Protein AF-X0TH02-F1 (afdb_monomer)

Organism: NCBI:txid412755

Solvent-accessible surface area (backbone atoms only — not comparable to full-atom values): 7928 Å² total; per-residue (Å²): 139,89,77,56,60,98,84,35,48,71,62,49,53,54,49,51,53,54,42,62,77,62,76,59,94,80,87,86,76,89,76,79,72,83,51,64,69,63,60,59,50,46,50,52,50,54,45,42,53,55,8,60,80,68,74,43,52,54,69,56,37,54,51,51,54,39,72,73,36,71,89,34,46,46,77,57,93,93,39,81,42,71,61,60,85,86,75,57,50,60,64,58,49,50,55,46,47,53,51,51,50,52,53,30,53,75,68,73,45,91,73,80,51,89,78,48,61,66,54,57,61,63,56,70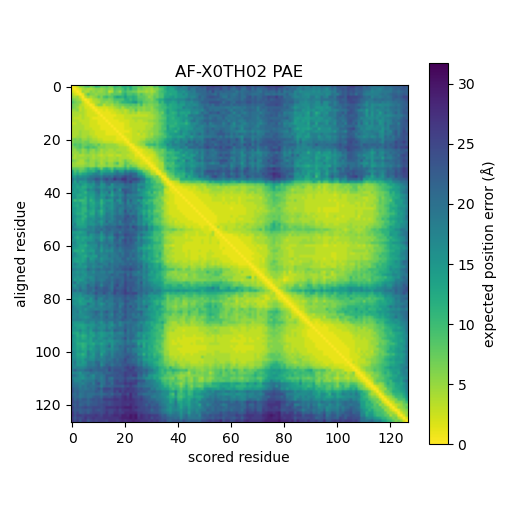,69,75,114

Mean predicted aligned error: 12.06 Å

Secondary structure (DSSP, 8-state):
----HHHHHHHHHHHHHHHHHTT----------SS-HHHHHHHHHHHHHHHHHHT--HHHHHHHHHHH-GGGEEEETTEEEEPPTTT--HHHHHHHHHHHHHHHHHTT-----TTTHHHHHHHTT--

InterPro domains:
  IPR036619 NinB superfamily [G3DSA:1.10.3790.10] (6-126)

Structure (mmCIF, N/CA/C/O backbone):
data_AF-X0TH02-F1
#
_entry.id   AF-X0TH02-F1
#
loop_
_atom_site.group_PDB
_atom_site.id
_atom_site.type_symbol
_atom_site.label_atom_id
_atom_site.label_alt_id
_atom_site.label_comp_id
_atom_site.label_asym_id
_atom_site.label_entity_id
_atom_site.label_seq_id
_atom_site.pdbx_PDB_ins_code
_atom_site.Cartn_x
_atom_site.Cartn_y
_atom_site.Cartn_z
_atom_site.occupancy
_atom_site.B_iso_or_equiv
_atom_site.auth_seq_id
_atom_site.auth_comp_id
_atom_site.auth_asym_id
_atom_site.auth_atom_id
_atom_site.pdbx_PDB_model_num
ATOM 1 N N . MET A 1 1 ? -17.964 3.367 9.963 1.00 60.28 1 MET A N 1
ATOM 2 C CA . MET A 1 1 ? -17.503 4.532 9.171 1.00 60.28 1 MET A CA 1
ATOM 3 C C . MET A 1 1 ? -16.208 5.033 9.806 1.00 60.28 1 MET A C 1
ATOM 5 O O . MET A 1 1 ? -16.088 4.903 11.018 1.00 60.28 1 MET A O 1
ATOM 9 N N . LYS A 1 2 ? -15.209 5.474 9.033 1.00 64.31 2 LYS A N 1
ATOM 10 C CA . LYS A 1 2 ? -13.914 5.933 9.574 1.00 64.31 2 LYS A CA 1
ATOM 11 C C . LYS A 1 2 ? -13.797 7.432 9.324 1.00 64.31 2 LYS A C 1
ATOM 13 O O . LYS A 1 2 ? -13.983 7.836 8.184 1.00 64.31 2 LYS A O 1
ATOM 18 N N . TYR A 1 3 ? -13.486 8.202 10.361 1.00 70.19 3 TYR A N 1
ATOM 19 C CA . TYR A 1 3 ? -13.344 9.656 10.288 1.00 70.19 3 TYR A CA 1
ATOM 20 C C . TYR A 1 3 ? -11.950 10.064 10.754 1.00 70.19 3 TYR A C 1
ATOM 22 O O . TYR A 1 3 ? -11.426 9.509 11.725 1.00 70.19 3 TYR A O 1
ATOM 30 N N . SER A 1 4 ? -11.345 11.029 10.067 1.00 70.38 4 SER A N 1
ATOM 31 C CA . SER A 1 4 ? -10.129 11.695 10.532 1.00 70.38 4 SER A CA 1
ATOM 32 C C . SER A 1 4 ? -10.536 12.901 11.378 1.00 70.38 4 SER A C 1
ATOM 34 O O . SER A 1 4 ? -10.790 13.972 10.836 1.00 70.38 4 SER A O 1
ATOM 36 N N . LEU A 1 5 ? -10.625 12.721 12.702 1.00 66.56 5 LEU A N 1
ATOM 37 C CA . LEU A 1 5 ? -11.150 13.731 13.635 1.00 66.56 5 LEU A CA 1
ATOM 38 C C . LEU A 1 5 ? -10.644 15.165 13.371 1.00 66.56 5 LEU A C 1
ATOM 40 O O . LEU A 1 5 ? -11.487 16.024 13.167 1.00 66.56 5 LEU A O 1
ATOM 44 N N . PRO A 1 6 ? -9.338 15.467 13.228 1.00 68.88 6 PRO A N 1
ATOM 45 C CA . PRO A 1 6 ? -8.908 16.857 13.023 1.00 68.88 6 PRO A CA 1
ATOM 46 C C . PRO A 1 6 ? -9.397 17.514 11.715 1.00 68.88 6 PRO A C 1
ATOM 48 O O . PRO A 1 6 ? -9.308 18.727 11.586 1.00 68.88 6 PRO A O 1
ATOM 51 N N . GLN A 1 7 ? -9.881 16.747 10.735 1.00 69.81 7 GLN A N 1
ATOM 52 C CA . GLN A 1 7 ? -10.286 17.245 9.409 1.00 69.81 7 GLN A CA 1
ATOM 53 C C . GLN A 1 7 ? -11.787 17.082 9.142 1.00 69.81 7 GLN A C 1
ATOM 55 O O . GLN A 1 7 ? -12.317 17.682 8.213 1.00 69.81 7 GLN A O 1
ATOM 60 N N . GLU A 1 8 ? -12.465 16.231 9.911 1.00 79.31 8 GLU A N 1
ATOM 61 C CA . GLU A 1 8 ? -13.830 15.782 9.622 1.00 79.31 8 GLU A CA 1
ATOM 62 C C . GLU A 1 8 ? -14.756 15.866 10.845 1.00 79.31 8 GLU A C 1
ATOM 64 O O . GLU A 1 8 ? -15.767 15.165 10.882 1.00 79.31 8 GLU A O 1
ATOM 69 N N . LEU A 1 9 ? -14.431 16.718 11.828 1.00 80.12 9 LEU A N 1
ATOM 70 C CA . LEU A 1 9 ? -15.240 16.943 13.036 1.00 80.12 9 LEU A CA 1
ATOM 71 C C . LEU A 1 9 ? -16.711 17.221 12.703 1.00 80.12 9 LEU A C 1
ATOM 73 O O . LEU A 1 9 ? -17.585 16.505 13.176 1.00 80.12 9 LEU A O 1
ATOM 77 N N . GLU A 1 10 ? -16.982 18.154 11.789 1.00 81.44 10 GLU A N 1
ATOM 78 C CA . GLU A 1 10 ? -18.359 18.525 11.426 1.00 81.44 10 GLU A CA 1
ATOM 79 C C . GLU A 1 10 ? -19.161 17.348 10.847 1.00 81.44 10 GLU A C 1
ATOM 81 O O . GLU A 1 10 ? -20.340 17.158 11.151 1.00 81.44 10 GLU A O 1
ATOM 86 N N . LYS A 1 11 ? -18.515 16.504 10.031 1.00 81.56 11 LYS A N 1
ATOM 87 C CA . LYS A 1 11 ? -19.148 15.307 9.455 1.00 81.56 11 LYS A CA 1
ATOM 88 C C . LYS A 1 11 ? -19.371 14.226 10.505 1.00 81.56 11 LYS A C 1
ATOM 90 O O . LYS A 1 11 ? -20.353 13.487 10.418 1.00 81.56 11 LYS A O 1
ATOM 95 N N . PHE A 1 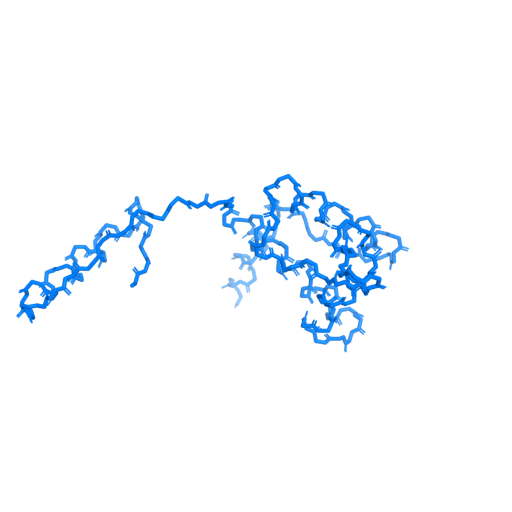12 ? -18.445 14.108 11.453 1.00 85.06 12 PHE A N 1
ATOM 96 C CA . PHE A 1 12 ? -18.570 13.197 12.579 1.00 85.06 12 PHE A CA 1
ATOM 97 C C . PHE A 1 12 ? -19.754 13.603 13.460 1.00 85.06 12 PHE A C 1
ATOM 99 O O . PHE A 1 12 ? -20.642 12.778 13.667 1.00 85.06 12 PHE A O 1
ATOM 106 N N . ASP A 1 13 ? -19.833 14.868 13.873 1.00 85.75 13 ASP A N 1
ATOM 107 C CA . ASP A 1 13 ? -20.906 15.374 14.735 1.00 85.75 13 ASP A CA 1
ATOM 108 C C . ASP A 1 13 ? -22.283 15.232 14.080 1.00 85.75 13 ASP A C 1
ATOM 110 O O . ASP A 1 13 ? -23.217 14.719 14.702 1.00 85.75 13 ASP A O 1
ATOM 114 N N . PHE A 1 14 ? -22.400 15.566 12.789 1.00 87.75 14 PHE A N 1
ATOM 115 C CA . PHE A 1 14 ? -23.639 15.364 12.033 1.00 87.75 14 PHE A CA 1
ATOM 116 C C . PHE A 1 14 ? -24.082 13.893 12.017 1.00 87.75 14 PHE A C 1
ATOM 118 O O . PHE A 1 14 ? -25.265 13.571 12.167 1.00 87.75 14 PHE A O 1
ATOM 125 N N . TYR A 1 15 ? -23.135 12.972 11.831 1.00 84.62 15 TYR A N 1
ATOM 126 C CA . TYR A 1 15 ? -23.444 11.548 11.803 1.00 84.62 15 TYR A CA 1
ATOM 127 C C . TYR A 1 15 ? -23.802 11.011 13.193 1.00 84.62 15 TYR A C 1
ATOM 129 O O . TYR A 1 15 ? -24.728 10.208 13.312 1.00 84.62 15 TYR A O 1
ATOM 137 N N . VAL A 1 16 ? -23.128 11.479 14.246 1.00 86.88 16 VAL A N 1
ATOM 138 C CA . VAL A 1 16 ? -23.463 11.138 15.635 1.00 86.88 16 VAL A CA 1
ATOM 139 C C . VAL A 1 16 ? -24.857 11.645 16.002 1.00 86.88 16 VAL A C 1
ATOM 141 O O . VAL A 1 16 ? -25.625 10.886 16.590 1.00 86.88 16 VAL A O 1
ATOM 144 N N . ASP A 1 17 ? -25.233 12.864 15.606 1.00 88.50 17 ASP A N 1
ATOM 145 C CA . ASP A 1 17 ? -26.589 13.395 15.817 1.00 88.50 17 ASP A CA 1
ATOM 146 C C . ASP A 1 17 ? -27.652 12.527 15.124 1.00 88.50 17 ASP A C 1
ATOM 148 O O . ASP A 1 17 ? -28.669 12.154 15.718 1.00 88.50 17 ASP A O 1
ATOM 152 N N . LYS A 1 18 ? -27.374 12.100 13.887 1.00 89.25 18 LYS A N 1
ATOM 153 C CA . LYS A 1 18 ? -28.250 11.180 13.152 1.00 89.25 18 LYS A CA 1
ATOM 154 C C . LYS A 1 18 ? -28.390 9.823 13.848 1.00 89.25 18 LYS A C 1
ATOM 156 O O . LYS A 1 18 ? -29.487 9.272 13.877 1.00 89.25 18 LYS A O 1
ATOM 161 N N . LEU A 1 19 ? -27.301 9.274 14.389 1.00 86.69 19 LEU A N 1
ATOM 162 C CA . LEU A 1 19 ? -27.325 8.005 15.125 1.00 86.69 19 LEU A CA 1
ATOM 163 C C . LEU A 1 19 ? -28.050 8.138 16.468 1.00 86.69 19 LEU A C 1
ATOM 165 O O . LEU A 1 19 ? -28.800 7.237 16.835 1.00 86.69 19 LEU A O 1
ATOM 169 N N . ARG A 1 20 ? -27.897 9.279 17.151 1.00 86.06 20 ARG A N 1
ATOM 170 C CA . ARG A 1 20 ? -28.622 9.604 18.386 1.00 86.06 20 ARG A CA 1
ATOM 171 C C . ARG A 1 20 ? -30.132 9.619 18.150 1.00 86.06 20 ARG A C 1
ATOM 173 O O . ARG A 1 20 ? -30.863 9.007 18.918 1.00 86.06 20 ARG A O 1
ATOM 180 N N . LYS A 1 21 ? -30.588 10.228 17.049 1.00 88.38 21 LYS A N 1
ATOM 181 C CA . LYS A 1 21 ? -32.003 10.221 16.625 1.00 88.38 21 LYS A CA 1
ATOM 182 C C . LYS A 1 21 ? -32.530 8.837 16.239 1.00 88.38 21 LYS A C 1
ATOM 184 O O . LYS A 1 21 ? -33.736 8.636 16.217 1.00 88.38 21 LYS A O 1
ATOM 189 N N . LYS A 1 22 ? -31.640 7.907 15.885 1.00 88.12 22 LYS A N 1
ATOM 190 C CA . LYS A 1 22 ? -31.992 6.549 15.456 1.00 88.12 22 LYS A CA 1
ATOM 191 C C . LYS A 1 22 ? -32.002 5.538 16.611 1.00 88.12 22 LYS A C 1
ATOM 193 O O . LYS A 1 22 ? -32.297 4.375 16.362 1.00 88.12 22 LYS A O 1
ATOM 198 N N . GLU A 1 23 ? -31.639 5.964 17.826 1.00 83.88 23 GLU A N 1
ATOM 199 C CA . GLU A 1 23 ? -31.626 5.149 19.054 1.00 83.88 23 GLU A CA 1
ATOM 200 C C . GLU A 1 23 ? -30.926 3.785 18.890 1.00 83.88 23 GLU A C 1
ATOM 202 O O . GLU A 1 23 ? -31.336 2.768 19.442 1.00 83.88 23 GLU A O 1
ATOM 207 N N . CYS A 1 24 ? -29.852 3.745 18.097 1.00 82.94 24 CYS A N 1
ATOM 208 C CA . CYS A 1 24 ? -29.117 2.517 17.805 1.00 82.94 24 CYS A CA 1
ATOM 209 C C . CYS A 1 24 ? -27.856 2.371 18.669 1.00 82.94 24 CYS A C 1
ATOM 211 O O . CYS A 1 24 ? -27.209 3.357 19.023 1.00 82.94 24 CYS A O 1
ATOM 213 N N . THR A 1 25 ? -27.446 1.131 18.940 1.00 78.50 25 THR A N 1
ATOM 214 C CA . THR A 1 25 ? -26.172 0.82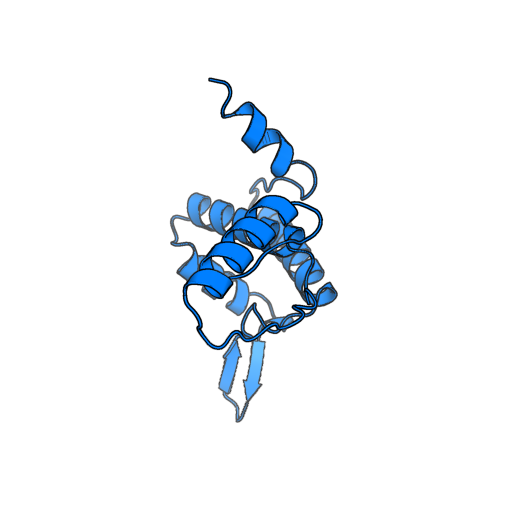9 19.608 1.00 78.50 25 THR A CA 1
ATOM 215 C C . THR A 1 25 ? -24.989 1.178 18.701 1.00 78.50 25 THR A C 1
ATOM 217 O O . THR A 1 25 ? -24.953 0.772 17.538 1.00 78.50 25 THR A O 1
ATOM 220 N N . ILE A 1 26 ? -24.013 1.926 19.228 1.00 82.50 26 ILE A N 1
ATOM 221 C CA . ILE A 1 26 ? -22.820 2.366 18.489 1.00 82.50 26 ILE A CA 1
ATOM 222 C C . ILE A 1 26 ? -21.546 1.764 19.088 1.00 82.50 26 ILE A C 1
ATOM 224 O O . ILE A 1 26 ? -21.397 1.695 20.304 1.00 82.50 26 ILE A O 1
ATOM 228 N N . GLU A 1 27 ? -20.605 1.369 18.229 1.00 80.44 27 GLU A N 1
ATOM 229 C CA . GLU A 1 27 ? -19.249 0.975 18.624 1.00 80.44 27 GLU A CA 1
ATOM 230 C C . GLU A 1 27 ? -18.257 2.056 18.171 1.00 80.44 27 GLU A C 1
ATOM 232 O O . GLU A 1 27 ? -18.171 2.389 16.985 1.00 80.44 27 GLU A O 1
ATOM 237 N N . LEU A 1 28 ? -17.506 2.606 19.126 1.00 81.06 28 LEU A N 1
ATOM 238 C CA . LEU A 1 28 ? -16.427 3.563 18.888 1.00 81.06 28 LEU A CA 1
ATOM 239 C C . LEU A 1 28 ? -15.093 2.854 19.104 1.00 81.06 28 LEU A C 1
ATOM 241 O O . LEU A 1 28 ? -14.829 2.319 20.177 1.00 81.06 28 LEU A O 1
ATOM 245 N N . LYS A 1 29 ? -14.236 2.871 18.082 1.00 78.62 29 LYS A N 1
ATOM 246 C CA . LYS A 1 29 ? -12.907 2.264 18.145 1.00 78.62 29 LYS A CA 1
ATOM 247 C C . LYS A 1 29 ? -11.850 3.253 17.690 1.00 78.62 29 LYS A C 1
ATOM 249 O O . LYS A 1 29 ? -11.916 3.771 16.575 1.00 78.62 29 LYS A O 1
ATOM 254 N N . GLU A 1 30 ? -10.844 3.465 18.532 1.00 75.62 30 GLU A N 1
ATOM 255 C CA . GLU A 1 30 ? -9.643 4.199 18.148 1.00 75.62 30 GLU A CA 1
ATOM 256 C C . GLU A 1 30 ? -8.876 3.391 17.093 1.00 75.62 30 GLU A C 1
ATOM 258 O O . GLU A 1 30 ? -8.461 2.251 17.318 1.00 75.62 30 GLU A O 1
ATOM 263 N N . ILE A 1 31 ? -8.691 3.980 15.913 1.00 69.75 31 ILE A N 1
ATOM 264 C CA . ILE A 1 31 ? -7.878 3.388 14.854 1.00 69.75 31 ILE A CA 1
ATOM 265 C C . ILE A 1 31 ? -6.501 4.035 14.924 1.00 69.75 31 ILE A C 1
ATOM 267 O O . ILE A 1 31 ? -6.253 5.065 14.294 1.00 69.75 31 ILE A O 1
ATOM 271 N N . ARG A 1 32 ? -5.584 3.399 15.656 1.00 62.12 32 ARG A N 1
ATOM 272 C CA . ARG A 1 32 ? -4.158 3.715 15.543 1.00 62.12 32 ARG A CA 1
ATOM 273 C C . ARG A 1 32 ? -3.724 3.371 14.131 1.00 62.12 32 ARG A C 1
ATOM 275 O O . ARG A 1 32 ? -3.811 2.214 13.729 1.00 62.12 32 ARG A O 1
ATOM 282 N N . LYS A 1 33 ? -3.341 4.378 13.346 1.00 57.97 33 LYS A N 1
ATOM 283 C CA . LYS A 1 33 ? -2.874 4.176 11.971 1.00 57.97 33 LYS A CA 1
ATOM 284 C C . LYS A 1 33 ? -1.534 3.429 12.053 1.00 57.97 33 LYS A C 1
ATOM 286 O O . LYS A 1 33 ? -0.570 4.034 12.503 1.00 57.97 33 LYS A O 1
ATOM 291 N N . PRO A 1 34 ? -1.434 2.158 11.617 1.00 52.78 34 PRO A N 1
ATOM 292 C CA . PRO A 1 34 ? -0.157 1.441 11.635 1.00 52.78 34 PRO A CA 1
ATOM 293 C C . PRO A 1 34 ? 0.805 1.944 10.545 1.00 52.78 34 PRO A C 1
ATOM 295 O O . PRO A 1 34 ? 1.965 1.559 10.519 1.00 52.78 34 PRO A O 1
ATOM 298 N N . ARG A 1 35 ? 0.316 2.783 9.621 1.00 52.81 35 ARG A N 1
ATOM 299 C CA . ARG A 1 35 ? 1.063 3.347 8.495 1.00 52.81 35 ARG A CA 1
ATOM 300 C C . ARG A 1 35 ? 0.648 4.778 8.254 1.00 52.81 35 ARG A C 1
ATOM 302 O O . ARG A 1 35 ? -0.545 5.103 8.295 1.00 52.81 35 ARG A O 1
ATOM 309 N N . THR A 1 36 ? 1.604 5.605 7.873 1.00 60.09 36 THR A N 1
ATOM 310 C CA . THR A 1 36 ? 1.313 6.901 7.275 1.00 60.09 36 THR A CA 1
ATOM 311 C C . THR A 1 36 ? 0.527 6.649 5.985 1.00 60.09 36 THR A C 1
ATOM 313 O O . THR A 1 36 ? 1.029 6.028 5.049 1.00 60.09 36 THR A O 1
ATOM 316 N N . ILE A 1 37 ? -0.737 7.095 5.932 1.00 64.06 37 ILE A N 1
ATOM 317 C CA . ILE A 1 37 ? -1.660 6.927 4.784 1.00 64.06 37 ILE A CA 1
ATOM 318 C C . ILE A 1 37 ? -0.984 7.298 3.455 1.00 64.06 37 ILE A C 1
ATOM 320 O O . ILE A 1 37 ? -1.286 6.725 2.411 1.00 64.06 37 ILE A O 1
ATOM 324 N N . GLN A 1 38 ? -0.054 8.245 3.514 1.00 70.06 38 GLN A N 1
ATOM 325 C CA . GLN A 1 38 ? 0.688 8.772 2.385 1.00 70.06 38 GLN A CA 1
ATOM 326 C C . GLN A 1 38 ? 1.622 7.743 1.738 1.00 70.06 38 GLN A C 1
ATOM 328 O O . GLN A 1 38 ? 1.568 7.574 0.527 1.00 70.06 38 GLN A O 1
ATOM 333 N N . GLN A 1 39 ? 2.377 6.970 2.524 1.00 70.56 39 GLN A N 1
ATOM 334 C CA . GLN A 1 39 ? 3.283 5.947 1.984 1.00 70.56 39 GLN A CA 1
ATOM 335 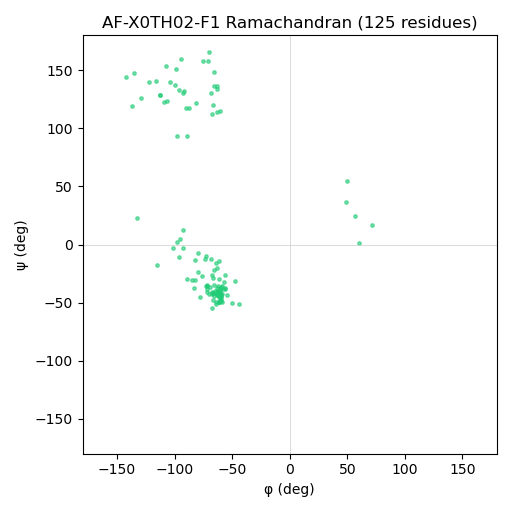C C . GLN A 1 39 ? 2.507 4.836 1.267 1.00 70.56 39 GLN A C 1
ATOM 337 O O . GLN A 1 39 ? 2.887 4.392 0.189 1.00 70.56 39 GLN A O 1
ATOM 342 N N . ASN A 1 40 ? 1.364 4.429 1.828 1.00 76.31 40 ASN A N 1
ATOM 343 C CA . ASN A 1 40 ? 0.509 3.413 1.217 1.00 76.31 40 ASN A CA 1
ATOM 344 C C . ASN A 1 40 ? -0.125 3.935 -0.089 1.00 76.31 40 ASN A C 1
ATOM 346 O O . ASN A 1 40 ? -0.179 3.209 -1.076 1.00 76.31 40 ASN A O 1
ATOM 350 N N . LYS A 1 41 ? -0.572 5.201 -0.116 1.00 79.00 41 LYS A N 1
ATOM 351 C CA . LYS A 1 41 ? -1.063 5.853 -1.343 1.00 79.00 41 LYS A CA 1
ATOM 352 C C . LYS A 1 41 ? 0.022 5.913 -2.416 1.00 79.00 41 LYS A C 1
ATOM 354 O O . LYS A 1 41 ? -0.235 5.527 -3.549 1.00 79.00 41 LYS A O 1
ATOM 359 N N . TYR A 1 42 ? 1.221 6.350 -2.046 1.00 82.25 42 TYR A N 1
ATOM 360 C CA . TYR A 1 42 ? 2.351 6.454 -2.961 1.00 82.25 42 TYR A CA 1
ATOM 361 C C . TYR A 1 42 ? 2.746 5.094 -3.549 1.00 82.25 42 TYR A C 1
ATOM 363 O O . TYR A 1 42 ? 2.871 4.960 -4.762 1.00 82.25 42 TYR A O 1
ATOM 371 N N . LEU A 1 43 ? 2.827 4.059 -2.709 1.00 84.38 43 LEU A N 1
ATOM 372 C CA . LEU A 1 43 ? 3.055 2.683 -3.143 1.00 84.38 43 LEU A CA 1
ATOM 373 C C . LEU A 1 43 ? 2.018 2.224 -4.186 1.00 84.38 43 LEU A C 1
ATOM 375 O O . LEU A 1 43 ? 2.367 1.586 -5.174 1.00 84.38 43 LEU A O 1
ATOM 379 N N . HIS A 1 44 ? 0.738 2.538 -3.976 1.00 84.62 44 HIS A N 1
ATOM 380 C CA . HIS A 1 44 ? -0.301 2.217 -4.954 1.00 84.62 44 HIS A CA 1
ATOM 381 C C . HIS A 1 44 ? -0.076 2.942 -6.287 1.00 84.62 44 HIS A C 1
ATOM 383 O O . HIS A 1 44 ? -0.200 2.306 -7.327 1.00 84.62 44 HIS A O 1
ATOM 389 N N . VAL A 1 45 ? 0.300 4.225 -6.263 1.00 85.88 45 VAL A N 1
ATOM 390 C CA . VAL A 1 45 ? 0.580 5.015 -7.475 1.00 85.88 45 VAL A CA 1
ATOM 391 C C . VAL A 1 45 ? 1.745 4.430 -8.268 1.00 85.88 45 VAL A C 1
ATOM 393 O O . VAL A 1 45 ? 1.593 4.197 -9.464 1.00 85.88 45 VAL A O 1
ATOM 396 N N . ILE A 1 46 ? 2.879 4.137 -7.623 1.00 87.00 46 ILE A N 1
ATOM 397 C CA . ILE A 1 46 ? 4.046 3.598 -8.338 1.00 87.00 46 ILE A CA 1
ATOM 398 C C . ILE A 1 46 ? 3.753 2.228 -8.955 1.00 87.00 46 ILE A C 1
ATOM 400 O O . ILE A 1 46 ? 4.178 1.970 -10.074 1.00 87.00 46 ILE A O 1
ATOM 404 N N . ILE A 1 47 ? 2.976 1.373 -8.277 1.00 87.94 47 ILE A N 1
ATOM 405 C CA . ILE A 1 47 ? 2.567 0.074 -8.830 1.00 87.94 47 ILE A CA 1
ATOM 406 C C . ILE A 1 47 ? 1.633 0.276 -10.027 1.00 87.94 47 ILE A C 1
ATOM 408 O O . ILE A 1 47 ? 1.792 -0.424 -11.021 1.00 87.94 47 ILE A O 1
ATOM 412 N N . SER A 1 48 ? 0.685 1.219 -9.950 1.00 86.50 48 SER A N 1
ATOM 413 C CA . SER A 1 48 ? -0.204 1.546 -11.072 1.00 86.50 48 SER A CA 1
ATOM 414 C C . SER A 1 48 ? 0.575 2.014 -12.295 1.00 86.50 48 SER A C 1
ATOM 416 O O . SER A 1 48 ? 0.340 1.504 -13.382 1.00 86.50 48 SER A O 1
ATOM 418 N N . LEU A 1 49 ? 1.506 2.955 -12.119 1.00 85.50 49 LEU A N 1
ATOM 419 C CA . LEU A 1 49 ? 2.330 3.469 -13.215 1.00 85.50 49 LEU A CA 1
ATOM 420 C C . LEU A 1 49 ? 3.142 2.344 -13.849 1.00 85.50 49 LEU A C 1
ATOM 422 O O . LEU A 1 49 ? 3.106 2.151 -15.056 1.00 85.50 49 LEU A O 1
ATOM 426 N N . PHE A 1 50 ? 3.782 1.529 -13.016 1.00 85.44 50 PHE A N 1
ATOM 427 C CA . PHE A 1 50 ? 4.565 0.399 -13.489 1.00 85.44 50 PHE A CA 1
ATOM 428 C C . PHE A 1 50 ? 3.705 -0.636 -14.235 1.00 85.44 50 PHE A C 1
ATOM 430 O O . PHE A 1 50 ? 4.151 -1.219 -15.218 1.00 85.44 50 PHE A O 1
ATOM 437 N N . ALA A 1 51 ? 2.461 -0.854 -13.798 1.00 87.25 51 ALA A N 1
ATOM 438 C CA . ALA A 1 51 ? 1.505 -1.728 -14.472 1.00 87.25 51 ALA A CA 1
ATOM 439 C C . ALA A 1 51 ? 1.080 -1.173 -15.844 1.00 87.25 51 ALA A C 1
ATOM 441 O O . ALA A 1 51 ? 1.047 -1.928 -16.811 1.00 87.25 51 ALA A O 1
ATOM 442 N N . ILE A 1 52 ? 0.834 0.140 -15.941 1.00 85.31 52 ILE A N 1
ATOM 443 C CA . ILE A 1 52 ? 0.491 0.829 -17.197 1.00 85.31 52 ILE A CA 1
ATOM 444 C C . ILE A 1 52 ? 1.630 0.695 -18.215 1.00 85.31 52 ILE A C 1
ATOM 446 O O . ILE A 1 52 ? 1.384 0.250 -19.332 1.00 85.31 52 ILE A O 1
ATOM 450 N N . GLU A 1 53 ? 2.868 0.984 -17.809 1.00 84.12 53 GLU A N 1
ATOM 451 C CA . GLU A 1 53 ? 4.051 0.908 -18.686 1.00 84.12 53 GLU A CA 1
ATOM 452 C C . GLU A 1 53 ? 4.308 -0.505 -19.230 1.00 84.12 53 GLU A C 1
ATOM 454 O O . GLU A 1 53 ? 4.832 -0.691 -20.323 1.00 84.12 53 GLU A O 1
ATOM 459 N N . THR A 1 54 ? 3.930 -1.528 -18.467 1.00 83.44 54 THR A N 1
ATOM 460 C CA . THR A 1 54 ? 4.181 -2.935 -18.810 1.00 83.44 54 THR A CA 1
ATOM 461 C C . THR A 1 54 ? 2.959 -3.651 -19.385 1.00 83.44 54 THR A C 1
ATOM 463 O O . THR A 1 54 ? 3.060 -4.821 -19.754 1.00 83.44 54 THR A O 1
ATOM 466 N N . GLY A 1 55 ? 1.810 -2.972 -19.466 1.00 86.38 55 GLY A N 1
ATOM 467 C CA . GLY A 1 55 ? 0.556 -3.531 -19.971 1.00 86.38 55 GLY A CA 1
ATOM 468 C C . GLY A 1 55 ? -0.114 -4.562 -19.054 1.00 86.38 55 GLY A C 1
ATOM 469 O O . GLY A 1 55 ? -0.975 -5.307 -19.517 1.00 86.38 55 GLY A O 1
ATOM 470 N N . TYR A 1 56 ? 0.257 -4.625 -17.771 1.00 89.44 56 TYR A N 1
ATOM 471 C CA . TYR A 1 56 ? -0.378 -5.517 -16.794 1.00 89.44 56 TYR A CA 1
ATOM 472 C C . TYR A 1 56 ? -1.490 -4.808 -16.025 1.00 89.44 56 TYR A C 1
ATOM 474 O O . TYR A 1 56 ? -1.512 -3.585 -15.877 1.00 89.44 56 TYR A O 1
ATOM 482 N N . THR A 1 57 ? -2.396 -5.585 -15.436 1.00 89.75 57 THR A N 1
ATOM 483 C CA . THR A 1 57 ? -3.295 -5.037 -14.418 1.00 89.75 57 THR A CA 1
ATOM 484 C C . THR A 1 57 ? -2.536 -4.738 -13.122 1.00 89.75 57 THR A C 1
ATOM 486 O O . THR A 1 57 ? -1.488 -5.319 -12.815 1.00 89.75 57 THR A O 1
ATOM 489 N N . LEU A 1 58 ? -3.091 -3.844 -12.301 1.00 85.94 58 LEU A N 1
ATOM 490 C CA . LEU A 1 58 ? -2.508 -3.492 -11.005 1.00 85.94 58 LEU A CA 1
ATOM 491 C C . LEU A 1 58 ? -2.303 -4.718 -10.098 1.00 85.94 58 LEU A C 1
ATOM 493 O O . LEU A 1 58 ? -1.310 -4.801 -9.372 1.00 85.94 58 LEU A O 1
ATOM 497 N N . GLU A 1 59 ? -3.233 -5.672 -10.119 1.00 85.62 59 GLU A N 1
ATOM 498 C CA . GLU A 1 59 ? -3.172 -6.875 -9.283 1.00 85.62 59 GLU A CA 1
ATOM 499 C C . GLU A 1 59 ? -2.088 -7.854 -9.747 1.00 85.62 59 GLU A C 1
ATOM 501 O O . GLU A 1 59 ? -1.343 -8.400 -8.920 1.00 85.62 59 GLU A O 1
ATOM 506 N N . GLU A 1 60 ? -1.948 -8.027 -11.061 1.00 86.81 60 GLU A N 1
ATOM 507 C CA . GLU A 1 60 ? -0.887 -8.835 -11.661 1.00 86.81 60 GLU A CA 1
ATOM 508 C C . GLU A 1 60 ? 0.478 -8.231 -11.361 1.00 86.81 60 GLU A C 1
ATOM 510 O O . GLU A 1 60 ? 1.346 -8.919 -10.815 1.00 86.81 60 GLU A O 1
ATOM 515 N N . MET A 1 61 ? 0.644 -6.928 -11.604 1.00 88.81 61 MET A N 1
ATOM 516 C CA . MET A 1 61 ? 1.907 -6.250 -11.342 1.00 88.81 61 MET A CA 1
ATOM 517 C C . MET A 1 61 ? 2.284 -6.324 -9.862 1.00 88.81 61 MET A C 1
ATOM 519 O O . MET A 1 61 ? 3.413 -6.666 -9.502 1.00 88.81 61 MET A O 1
ATOM 523 N N . LYS A 1 62 ? 1.316 -6.103 -8.969 1.00 86.62 62 LYS A N 1
ATOM 524 C CA . LYS A 1 62 ? 1.527 -6.254 -7.526 1.00 86.62 62 LYS A CA 1
ATOM 525 C C . LYS A 1 62 ? 1.993 -7.664 -7.161 1.00 86.62 62 LYS A C 1
ATOM 527 O O . LYS A 1 62 ? 2.831 -7.819 -6.272 1.00 86.62 62 LYS A O 1
ATOM 532 N N . THR A 1 63 ? 1.468 -8.688 -7.826 1.00 86.25 63 THR A N 1
ATOM 533 C CA . THR A 1 63 ? 1.881 -10.081 -7.615 1.00 86.25 63 THR A CA 1
ATOM 534 C C . THR A 1 63 ? 3.290 -10.335 -8.148 1.00 86.25 63 THR A C 1
ATOM 536 O O . THR A 1 63 ? 4.098 -10.954 -7.453 1.00 86.25 63 THR A O 1
ATOM 539 N N . ILE A 1 64 ? 3.620 -9.811 -9.329 1.00 87.44 64 ILE A N 1
ATOM 540 C CA . ILE A 1 64 ? 4.949 -9.922 -9.944 1.00 87.44 64 ILE A CA 1
ATOM 541 C C . ILE A 1 64 ? 6.011 -9.256 -9.062 1.00 87.44 64 ILE A C 1
ATOM 543 O O . ILE A 1 64 ? 7.014 -9.890 -8.727 1.00 87.44 64 ILE A O 1
ATOM 547 N N . LEU A 1 65 ? 5.772 -8.020 -8.613 1.00 86.88 65 LEU A N 1
ATOM 548 C CA . LEU A 1 65 ? 6.697 -7.283 -7.746 1.00 86.88 65 LEU A CA 1
ATOM 549 C C . LEU A 1 65 ? 6.939 -8.017 -6.422 1.00 86.88 65 LEU A C 1
ATOM 551 O O . LEU A 1 65 ? 8.079 -8.132 -5.979 1.00 86.88 65 LEU A O 1
ATOM 555 N N . LYS A 1 66 ? 5.894 -8.598 -5.821 1.00 86.25 66 LYS A N 1
ATOM 556 C CA . LYS A 1 66 ? 6.038 -9.423 -4.611 1.00 86.25 66 LYS A CA 1
ATOM 557 C C . LYS A 1 66 ? 6.829 -10.709 -4.844 1.00 86.25 66 LYS A C 1
ATOM 559 O O . LYS A 1 66 ? 7.531 -11.148 -3.942 1.00 86.25 66 LYS A O 1
ATOM 564 N N . ARG A 1 67 ? 6.712 -11.335 -6.020 1.00 85.50 67 ARG A N 1
ATOM 565 C CA . ARG A 1 67 ? 7.476 -12.550 -6.360 1.00 85.50 67 ARG A CA 1
ATOM 566 C C . ARG A 1 67 ? 8.953 -12.259 -6.608 1.00 85.50 67 ARG A C 1
ATOM 568 O O . ARG A 1 67 ? 9.784 -13.109 -6.290 1.00 85.50 67 ARG A O 1
ATOM 575 N N . LYS A 1 68 ? 9.257 -11.091 -7.180 1.00 84.75 68 LYS A N 1
ATOM 576 C CA . LYS A 1 68 ? 10.625 -10.629 -7.452 1.00 84.75 68 LYS A CA 1
ATOM 577 C C . LYS A 1 68 ? 11.350 -10.136 -6.198 1.00 84.75 68 LYS A C 1
ATOM 579 O O . LYS A 1 68 ? 12.567 -10.209 -6.144 1.00 84.75 68 LYS A O 1
ATOM 584 N N . CYS A 1 69 ? 10.614 -9.649 -5.205 1.00 84.06 69 CYS A N 1
ATOM 585 C CA . CYS A 1 69 ? 11.184 -9.081 -3.994 1.00 84.06 69 CYS A CA 1
ATOM 586 C C . CYS A 1 69 ? 11.388 -10.150 -2.902 1.00 84.06 69 CYS A C 1
ATOM 588 O O . CYS A 1 69 ? 10.424 -10.749 -2.426 1.00 84.06 69 CYS A O 1
ATOM 590 N N . ASP A 1 70 ? 12.631 -10.391 -2.480 1.00 79.75 70 ASP A N 1
ATOM 591 C CA . ASP A 1 70 ? 12.974 -11.474 -1.545 1.00 79.75 70 ASP A CA 1
ATOM 592 C C . ASP A 1 70 ? 12.274 -11.385 -0.185 1.00 79.75 70 ASP A C 1
ATOM 594 O O . ASP A 1 70 ? 11.715 -12.377 0.283 1.00 79.75 70 ASP A O 1
ATOM 598 N N . PHE A 1 71 ? 12.228 -10.203 0.436 1.00 81.88 71 PHE A N 1
ATOM 599 C CA . PHE A 1 71 ? 11.646 -10.035 1.776 1.00 81.88 71 PHE A CA 1
ATOM 600 C C . PHE A 1 71 ? 10.108 -10.111 1.801 1.00 81.88 71 PHE A C 1
ATOM 602 O O . PHE A 1 71 ? 9.499 -10.256 2.869 1.00 81.88 71 PHE A O 1
ATOM 609 N N . MET A 1 72 ? 9.478 -10.054 0.622 1.00 82.06 72 MET A N 1
ATOM 610 C CA . MET A 1 72 ? 8.046 -10.297 0.428 1.00 82.06 72 MET A CA 1
ATOM 611 C C . MET A 1 72 ? 7.704 -11.786 0.395 1.00 82.06 72 MET A C 1
ATOM 613 O O . MET A 1 72 ? 6.523 -12.136 0.392 1.00 82.06 72 MET A O 1
ATOM 617 N N . ARG A 1 73 ? 8.706 -12.669 0.383 1.00 83.62 73 ARG A N 1
ATOM 618 C CA . ARG A 1 73 ? 8.530 -14.120 0.376 1.00 83.62 73 ARG A CA 1
ATOM 619 C C . ARG A 1 73 ? 8.819 -14.682 1.762 1.00 83.62 73 ARG A C 1
ATOM 621 O O . ARG A 1 73 ? 9.751 -14.262 2.439 1.00 83.62 73 ARG A O 1
ATOM 628 N N . TYR A 1 74 ? 8.022 -15.652 2.189 1.00 83.44 74 TYR A N 1
ATOM 629 C CA . TYR A 1 74 ? 8.303 -16.439 3.387 1.00 83.44 74 TYR A CA 1
ATOM 630 C C . TYR A 1 74 ? 8.052 -17.916 3.105 1.00 83.44 74 TYR A C 1
ATOM 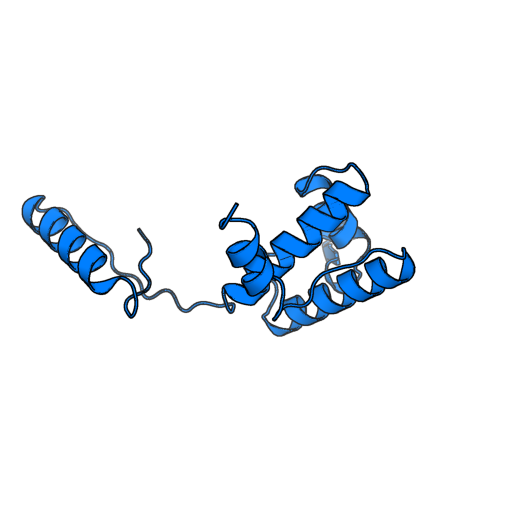632 O O . TYR A 1 74 ? 7.197 -18.265 2.291 1.00 83.44 74 TYR A O 1
ATOM 640 N N . LYS A 1 75 ? 8.823 -18.794 3.750 1.00 82.81 75 LYS A N 1
ATOM 641 C CA . LYS A 1 75 ? 8.648 -20.243 3.628 1.00 82.81 75 LYS A CA 1
ATOM 642 C C . LYS A 1 75 ? 7.796 -20.754 4.783 1.00 82.81 75 LYS A C 1
ATOM 644 O O . LYS A 1 75 ? 8.053 -20.417 5.937 1.00 82.81 75 LYS A O 1
ATOM 649 N N . LYS A 1 76 ? 6.799 -21.577 4.471 1.00 82.75 76 LYS A N 1
ATOM 650 C CA . LYS A 1 76 ? 6.015 -22.331 5.452 1.00 82.75 76 LYS A CA 1
ATOM 651 C C . LYS A 1 76 ? 5.838 -23.745 4.913 1.00 82.75 76 LYS A C 1
ATOM 653 O O . LYS A 1 76 ? 5.267 -23.904 3.841 1.00 82.75 76 LYS A O 1
ATOM 658 N N . ASN A 1 77 ? 6.329 -24.744 5.647 1.00 76.56 77 ASN A N 1
ATOM 659 C CA . ASN A 1 77 ? 6.279 -26.161 5.257 1.00 76.56 77 ASN A CA 1
ATOM 660 C C . ASN A 1 77 ? 6.786 -26.395 3.818 1.00 76.56 77 ASN A C 1
ATOM 662 O O . ASN A 1 77 ? 6.040 -26.884 2.974 1.00 76.56 77 ASN A O 1
ATOM 666 N N . ASP A 1 78 ? 8.010 -25.942 3.522 1.00 78.56 78 ASP A N 1
ATOM 667 C CA . ASP A 1 78 ? 8.670 -26.026 2.203 1.00 78.56 78 ASP A CA 1
ATOM 668 C C . ASP A 1 78 ? 7.969 -25.325 1.024 1.00 78.56 78 ASP A C 1
ATOM 670 O O . ASP A 1 78 ?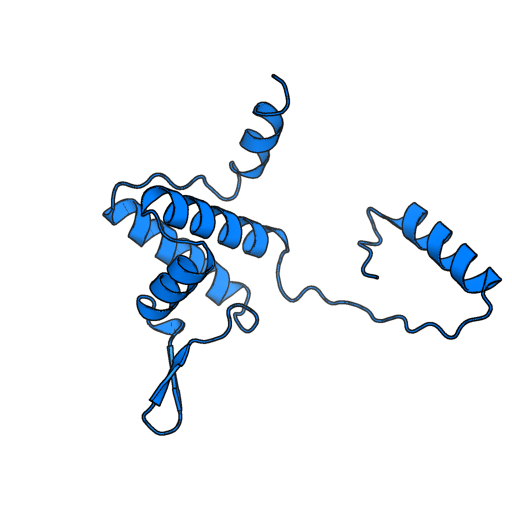 8.504 -25.282 -0.083 1.00 78.56 78 ASP A O 1
ATOM 674 N N . GLN A 1 79 ? 6.831 -24.666 1.258 1.00 75.81 79 GLN A N 1
ATOM 675 C CA . GLN A 1 79 ? 6.145 -23.853 0.258 1.00 75.81 79 GLN A CA 1
ATOM 676 C C . GLN A 1 79 ? 6.442 -22.363 0.451 1.00 75.81 79 GLN A C 1
ATOM 678 O O . GLN A 1 79 ? 6.457 -21.838 1.570 1.00 75.81 79 GLN A O 1
ATOM 683 N N . THR A 1 80 ? 6.683 -21.662 -0.659 1.00 81.12 80 THR A N 1
ATOM 684 C CA . THR A 1 80 ? 6.918 -20.215 -0.673 1.00 81.12 80 THR A CA 1
ATOM 685 C C . THR A 1 80 ? 5.598 -19.463 -0.781 1.00 81.12 80 THR A C 1
ATOM 687 O O . THR A 1 80 ? 4.904 -19.539 -1.792 1.00 81.12 80 THR A O 1
ATOM 690 N N . PHE A 1 81 ? 5.289 -18.674 0.243 1.00 83.00 81 PHE A N 1
ATOM 691 C CA . PHE A 1 81 ? 4.130 -17.793 0.285 1.00 83.00 81 PHE A CA 1
ATOM 692 C C . PHE A 1 81 ? 4.544 -16.329 0.146 1.00 83.00 81 PHE A C 1
ATOM 694 O O . PHE A 1 81 ? 5.655 -15.931 0.503 1.00 83.00 81 PHE A O 1
ATOM 701 N N . LEU A 1 82 ? 3.620 -15.514 -0.359 1.00 83.25 82 LEU A N 1
ATOM 702 C CA . LEU A 1 82 ? 3.787 -14.067 -0.450 1.00 83.25 82 LEU A CA 1
ATOM 703 C C . LEU A 1 82 ? 3.209 -13.405 0.799 1.00 83.25 82 LEU A C 1
ATOM 705 O O . LEU A 1 82 ? 2.059 -13.658 1.171 1.00 83.25 82 LEU A O 1
ATOM 709 N N . LYS A 1 83 ? 3.978 -12.517 1.427 1.00 80.62 83 LYS A N 1
ATOM 710 C CA . LYS A 1 83 ? 3.485 -11.688 2.522 1.00 80.62 83 LYS A CA 1
ATOM 711 C C . LYS A 1 83 ? 2.370 -10.768 2.005 1.00 80.62 83 L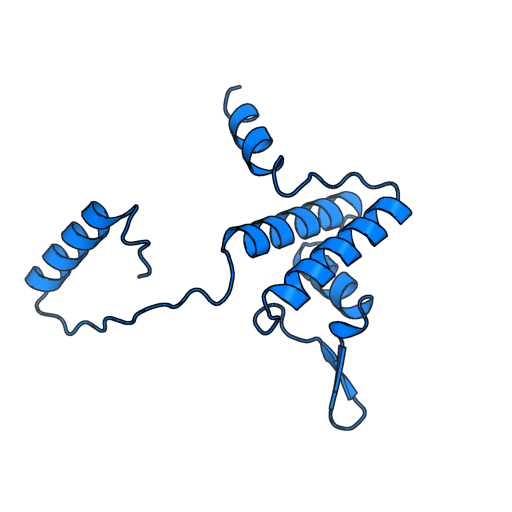YS A C 1
ATOM 713 O O . LYS A 1 83 ? 2.493 -10.140 0.939 1.00 80.62 83 LYS A O 1
ATOM 718 N N . PRO A 1 84 ? 1.247 -10.654 2.731 1.00 74.00 84 PRO A N 1
ATOM 719 C CA . PRO A 1 84 ? 0.240 -9.669 2.397 1.00 74.00 84 PRO A CA 1
ATOM 720 C C . PRO A 1 84 ? 0.831 -8.277 2.608 1.00 74.00 84 PRO A C 1
ATOM 722 O O . PRO A 1 84 ? 1.438 -7.978 3.635 1.00 74.00 84 PRO A O 1
ATOM 725 N N . SER A 1 85 ? 0.577 -7.382 1.653 1.00 68.50 85 SER A N 1
ATOM 726 C CA . SER A 1 85 ? 1.058 -6.001 1.731 1.00 68.50 85 SER A CA 1
ATOM 727 C C . SER A 1 85 ? 0.501 -5.271 2.946 1.00 68.50 85 SER A C 1
ATOM 729 O O . SER A 1 85 ? 1.004 -4.209 3.255 1.00 68.50 85 SER A O 1
ATOM 731 N N . SER A 1 86 ? -0.523 -5.802 3.620 1.00 66.19 86 SER A N 1
ATOM 732 C CA . SER A 1 86 ? -1.152 -5.263 4.833 1.00 66.19 86 SER A CA 1
ATOM 733 C C . SER A 1 86 ? -0.418 -5.612 6.134 1.00 66.19 86 SER A C 1
ATOM 735 O O . SER A 1 86 ? -0.715 -4.997 7.149 1.00 66.19 86 SER A O 1
ATOM 737 N N . GLN A 1 87 ? 0.521 -6.565 6.112 1.00 69.62 87 GLN A N 1
ATOM 738 C CA . GLN A 1 87 ? 1.308 -6.963 7.292 1.00 69.62 87 GLN A CA 1
ATOM 739 C C . GLN A 1 87 ? 2.679 -6.282 7.381 1.00 69.62 87 GLN A C 1
ATOM 741 O O . GLN A 1 87 ? 3.317 -6.376 8.417 1.00 69.62 87 GLN A O 1
ATOM 746 N N . LEU A 1 88 ? 3.114 -5.595 6.322 1.00 73.25 88 LEU A N 1
ATOM 747 C CA . LEU A 1 88 ? 4.389 -4.871 6.300 1.00 73.25 88 LEU A CA 1
ATOM 748 C C . LEU A 1 88 ? 4.424 -3.740 7.330 1.00 73.25 88 LEU A C 1
ATOM 750 O O . LEU A 1 88 ? 3.464 -2.959 7.426 1.00 73.25 88 LEU A O 1
ATOM 754 N N . ASP A 1 89 ? 5.545 -3.624 8.028 1.00 75.62 89 ASP A N 1
ATOM 755 C CA . ASP A 1 89 ? 5.832 -2.470 8.872 1.00 75.62 89 ASP A CA 1
ATOM 756 C C . ASP A 1 89 ? 6.108 -1.206 8.030 1.00 75.62 89 ASP A C 1
ATOM 758 O O . ASP A 1 89 ? 6.318 -1.264 6.815 1.00 75.62 89 ASP A O 1
ATOM 762 N N . THR A 1 90 ? 6.101 -0.036 8.671 1.00 73.00 90 THR A N 1
ATOM 763 C CA . THR A 1 90 ? 6.418 1.246 8.024 1.00 73.00 90 THR A CA 1
ATOM 764 C C . THR A 1 90 ? 7.828 1.255 7.421 1.00 73.00 90 THR A C 1
ATOM 766 O O . THR A 1 90 ? 8.020 1.820 6.339 1.00 73.00 90 THR A O 1
ATOM 769 N N . LYS A 1 91 ? 8.800 0.598 8.074 1.00 79.19 91 LYS A N 1
ATOM 770 C CA . LYS A 1 91 ? 10.159 0.447 7.526 1.00 79.19 91 LYS A CA 1
ATOM 771 C C . LYS A 1 91 ? 10.174 -0.451 6.291 1.00 79.19 91 LYS A C 1
ATOM 773 O O . LYS A 1 91 ? 10.525 0.028 5.220 1.00 79.19 91 LYS A O 1
ATOM 778 N N . GLU A 1 92 ? 9.642 -1.671 6.406 1.00 81.38 92 GLU A N 1
ATOM 779 C CA . GLU A 1 92 ? 9.575 -2.634 5.292 1.00 81.38 92 GLU A CA 1
ATOM 780 C C . GLU A 1 92 ? 8.836 -2.071 4.067 1.00 81.38 92 GLU A C 1
ATOM 782 O O . GLU A 1 92 ? 9.132 -2.420 2.926 1.00 81.38 92 GLU A O 1
ATOM 787 N N . LEU A 1 93 ? 7.843 -1.203 4.284 1.00 81.25 93 LEU A N 1
ATOM 788 C CA . LEU 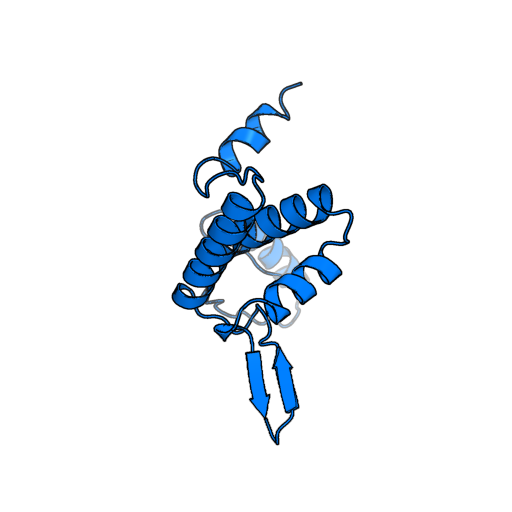A 1 93 ? 7.118 -0.553 3.199 1.00 81.25 93 LEU A CA 1
ATOM 789 C C . LEU A 1 93 ? 7.962 0.516 2.494 1.00 81.25 93 LEU A C 1
ATOM 791 O O . LEU A 1 93 ? 7.853 0.656 1.278 1.00 81.25 93 LEU A O 1
ATOM 795 N N . THR A 1 94 ? 8.800 1.239 3.239 1.00 83.19 94 THR A N 1
ATOM 796 C CA . THR A 1 94 ? 9.774 2.184 2.674 1.00 83.19 94 THR A CA 1
ATOM 797 C C . THR A 1 94 ? 10.830 1.430 1.872 1.00 83.19 94 THR A C 1
ATOM 799 O O . THR A 1 94 ? 11.007 1.723 0.694 1.00 83.19 94 THR A O 1
ATOM 802 N N . ASP A 1 95 ? 11.396 0.362 2.444 1.00 86.44 95 ASP A N 1
ATOM 803 C CA . ASP A 1 95 ? 12.347 -0.511 1.747 1.00 86.44 95 ASP A CA 1
ATOM 804 C C . ASP A 1 95 ? 11.747 -1.086 0.453 1.00 86.44 95 ASP A C 1
ATOM 806 O O . ASP A 1 95 ? 12.418 -1.187 -0.575 1.00 86.44 95 ASP A O 1
ATOM 810 N N . TRP A 1 96 ? 10.450 -1.425 0.463 1.00 86.69 96 TRP A N 1
ATOM 811 C CA . TRP A 1 96 ? 9.772 -1.905 -0.741 1.00 86.69 96 TRP A CA 1
ATOM 812 C C . TRP A 1 96 ? 9.628 -0.839 -1.813 1.00 86.69 96 TRP A C 1
ATOM 814 O O . TRP A 1 96 ? 9.842 -1.120 -2.992 1.00 86.69 96 TRP A O 1
ATOM 824 N N . ILE A 1 97 ? 9.265 0.374 -1.410 1.00 86.25 97 ILE A N 1
ATOM 825 C CA . ILE A 1 97 ? 9.172 1.516 -2.310 1.00 86.25 97 ILE A CA 1
ATOM 826 C C . ILE A 1 97 ? 10.531 1.775 -2.967 1.00 86.25 97 ILE A C 1
ATOM 828 O O . ILE A 1 97 ? 10.592 1.882 -4.192 1.00 86.25 97 ILE A O 1
ATOM 832 N N . ASP A 1 98 ? 11.607 1.835 -2.183 1.00 87.44 98 ASP A N 1
ATOM 833 C CA . ASP A 1 98 ? 12.955 2.066 -2.704 1.00 87.44 98 ASP A CA 1
ATOM 834 C C . ASP A 1 98 ? 13.400 0.934 -3.632 1.00 87.44 98 ASP A C 1
ATOM 836 O O . ASP A 1 98 ? 13.957 1.183 -4.702 1.00 87.44 98 ASP A O 1
ATOM 840 N N . TRP A 1 99 ? 13.082 -0.317 -3.297 1.00 89.38 99 TRP A N 1
ATOM 841 C CA . TRP A 1 99 ? 13.352 -1.454 -4.174 1.00 89.38 99 TRP A CA 1
ATOM 842 C C . TRP A 1 99 ? 12.602 -1.356 -5.516 1.00 89.38 99 TRP A C 1
ATOM 844 O O . TRP A 1 99 ? 13.213 -1.554 -6.567 1.00 89.38 99 TRP A O 1
ATOM 854 N N . ILE A 1 100 ? 11.310 -0.990 -5.511 1.00 87.88 100 ILE A N 1
ATOM 855 C CA . ILE A 1 100 ? 10.529 -0.784 -6.748 1.00 87.88 100 ILE A CA 1
ATOM 856 C C . ILE A 1 100 ? 11.134 0.352 -7.580 1.00 87.88 100 ILE A C 1
ATOM 858 O O . ILE A 1 100 ? 11.247 0.223 -8.797 1.00 87.88 100 ILE A O 1
ATOM 862 N N . ARG A 1 101 ? 11.552 1.451 -6.941 1.00 85.25 101 ARG A N 1
ATOM 863 C CA . ARG A 1 101 ? 12.186 2.584 -7.631 1.00 85.25 101 ARG A CA 1
ATOM 864 C C . ARG A 1 101 ? 13.502 2.200 -8.291 1.00 85.25 101 ARG A C 1
ATOM 866 O O . ARG A 1 101 ? 13.730 2.582 -9.433 1.00 85.25 101 ARG A O 1
ATOM 873 N N . ASN A 1 102 ? 14.337 1.429 -7.601 1.00 86.62 102 ASN A N 1
ATOM 874 C CA . ASN A 1 102 ? 15.582 0.922 -8.170 1.00 86.62 102 ASN A CA 1
ATOM 875 C C . ASN A 1 102 ? 15.316 -0.009 -9.360 1.00 86.62 102 ASN A C 1
ATOM 877 O O . ASN A 1 102 ? 15.968 0.119 -10.392 1.00 86.62 102 ASN A O 1
ATOM 881 N N . LEU A 1 103 ? 14.320 -0.896 -9.250 1.00 86.19 103 LEU A N 1
ATOM 882 C CA . LEU A 1 103 ? 13.912 -1.767 -10.354 1.00 86.19 103 LEU A CA 1
ATOM 883 C C . LEU A 1 103 ? 13.408 -0.961 -11.561 1.00 86.19 103 LEU A C 1
ATOM 885 O O . LEU A 1 103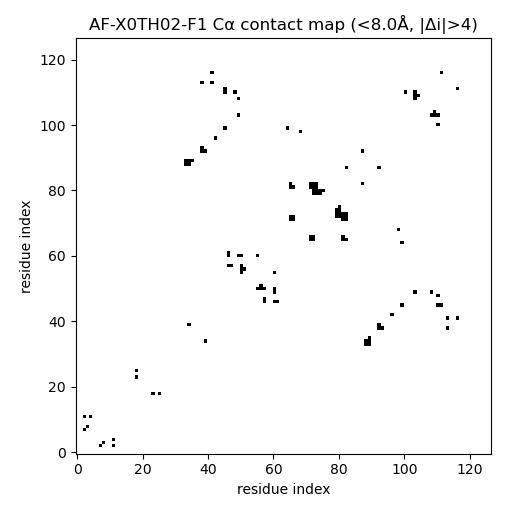 ? 13.726 -1.296 -12.697 1.00 86.19 103 LEU A O 1
ATOM 889 N N . ALA A 1 104 ? 12.639 0.101 -11.319 1.00 85.06 104 ALA A N 1
ATOM 890 C CA . ALA A 1 104 ? 12.164 0.987 -12.374 1.00 85.06 104 ALA A CA 1
ATOM 891 C C . ALA A 1 104 ? 13.300 1.770 -13.034 1.00 85.06 104 ALA A C 1
ATOM 893 O O . ALA A 1 104 ? 13.350 1.818 -14.256 1.00 85.06 104 ALA A O 1
ATOM 894 N N . GLY A 1 105 ? 14.254 2.283 -12.252 1.00 83.56 105 GLY A N 1
ATOM 895 C CA . GLY A 1 105 ? 15.446 2.941 -12.786 1.00 83.56 105 GLY A CA 1
ATOM 896 C C . GLY A 1 105 ? 16.299 2.015 -13.659 1.00 83.56 105 GLY A C 1
ATOM 897 O O . GLY A 1 105 ? 16.794 2.443 -14.694 1.00 83.56 105 GLY A O 1
ATOM 898 N N . GLN A 1 106 ? 16.415 0.732 -13.297 1.00 84.50 106 GLN A N 1
ATOM 899 C CA . GLN A 1 106 ? 17.082 -0.278 -14.132 1.00 84.50 106 GLN A CA 1
ATOM 900 C C . GLN A 1 106 ? 16.335 -0.576 -15.436 1.00 84.50 106 GLN A C 1
ATOM 902 O O . GLN A 1 106 ? 16.956 -0.973 -16.415 1.00 84.50 106 GLN A O 1
ATOM 907 N N . ALA A 1 107 ? 15.015 -0.415 -15.436 1.00 80.50 107 ALA A N 1
ATOM 908 C CA . ALA A 1 107 ? 14.166 -0.585 -16.607 1.00 80.50 107 ALA A CA 1
ATOM 909 C C . ALA A 1 107 ? 13.936 0.735 -17.372 1.00 80.50 107 ALA A C 1
ATOM 911 O O . ALA A 1 107 ? 13.052 0.787 -18.219 1.00 80.50 107 ALA A O 1
ATOM 912 N N . GLU A 1 108 ? 14.702 1.789 -17.055 1.00 78.38 108 GLU A N 1
ATOM 913 C CA . GLU A 1 108 ? 14.604 3.133 -17.647 1.00 78.38 108 GLU A CA 1
ATOM 914 C C . GLU A 1 108 ? 13.212 3.787 -17.512 1.00 78.38 108 GLU A C 1
ATOM 916 O O . GLU A 1 108 ? 12.857 4.701 -18.254 1.00 78.38 108 GLU A O 1
ATOM 921 N N . PHE A 1 109 ? 12.427 3.369 -16.513 1.00 79.56 109 PHE A N 1
ATOM 922 C CA . PHE A 1 109 ? 11.107 3.923 -16.228 1.00 79.56 109 PHE A CA 1
ATOM 923 C C . PHE A 1 109 ? 11.175 5.063 -15.211 1.00 79.56 109 PHE A C 1
ATOM 925 O O . PHE A 1 109 ? 11.752 4.936 -14.125 1.00 79.56 109 PHE A O 1
ATOM 932 N N . TYR A 1 110 ? 10.507 6.173 -15.526 1.00 74.19 110 TYR A N 1
ATOM 933 C CA . TYR A 1 110 ? 10.383 7.302 -14.612 1.00 74.19 110 TYR A CA 1
ATOM 934 C C . TYR A 1 110 ? 9.267 7.062 -13.589 1.00 74.19 110 TYR A C 1
ATOM 936 O O . TYR A 1 110 ? 8.100 6.904 -13.943 1.00 74.19 110 TYR A O 1
ATOM 944 N N . LEU A 1 111 ? 9.616 7.088 -12.300 1.00 77.38 111 LEU A N 1
ATOM 945 C CA . LEU A 1 111 ? 8.644 7.100 -11.208 1.00 77.38 111 LEU A CA 1
ATOM 946 C C . LEU A 1 111 ? 8.697 8.447 -10.469 1.00 77.38 111 LEU A C 1
ATOM 948 O O . LEU A 1 111 ? 9.780 8.862 -10.042 1.00 77.38 111 LEU A O 1
ATOM 952 N N . PRO A 1 112 ? 7.547 9.119 -10.268 1.00 74.50 112 PRO A N 1
ATOM 953 C CA . PRO A 1 112 ? 7.490 10.395 -9.562 1.00 74.50 112 PRO A CA 1
ATOM 954 C C . PRO A 1 112 ? 7.871 10.203 -8.096 1.00 74.50 112 PRO A C 1
ATOM 956 O O . PRO A 1 112 ? 7.579 9.163 -7.522 1.00 74.50 112 PRO A O 1
ATOM 959 N N . SER A 1 113 ? 8.486 11.203 -7.462 1.00 70.69 113 SER A N 1
ATOM 960 C CA . SER A 1 113 ? 8.869 11.128 -6.044 1.00 70.69 113 SER A CA 1
ATOM 961 C C . SER A 1 113 ? 7.685 11.293 -5.069 1.00 70.69 113 SER A C 1
ATOM 963 O O . SER A 1 113 ? 6.681 11.908 -5.437 1.00 70.69 113 SER A O 1
ATOM 965 N N . PRO A 1 114 ? 7.804 10.816 -3.804 1.00 62.19 114 PRO A N 1
ATOM 966 C CA . PRO A 1 114 ? 6.766 10.926 -2.772 1.00 62.19 114 PRO A CA 1
ATOM 967 C C . PRO A 1 114 ? 6.302 12.361 -2.490 1.00 62.19 114 PRO A C 1
ATOM 969 O O . PRO A 1 114 ? 5.179 12.567 -2.047 1.00 62.19 114 PRO A O 1
ATOM 972 N N . ASP A 1 115 ? 7.152 13.352 -2.742 1.00 58.19 115 ASP A N 1
ATOM 973 C CA . ASP A 1 115 ? 6.811 14.763 -2.544 1.00 58.19 115 ASP A CA 1
ATOM 974 C C . ASP A 1 115 ? 6.082 15.369 -3.758 1.00 58.19 115 ASP A C 1
ATOM 976 O O . ASP A 1 115 ? 5.200 16.213 -3.610 1.00 58.19 115 ASP A O 1
ATOM 980 N N . ASN A 1 116 ? 6.378 14.881 -4.969 1.00 55.28 116 ASN A N 1
ATOM 981 C CA . ASN A 1 116 ? 5.875 15.468 -6.214 1.00 55.28 116 ASN A CA 1
ATOM 982 C C . ASN A 1 116 ? 4.525 14.892 -6.662 1.00 55.28 116 ASN A C 1
ATOM 984 O O . ASN A 1 116 ? 3.721 15.621 -7.234 1.00 55.28 116 ASN A O 1
ATOM 988 N N . TYR A 1 117 ? 4.203 13.629 -6.344 1.00 54.81 117 TYR A N 1
ATOM 989 C CA . TYR A 1 117 ? 2.970 13.001 -6.857 1.00 54.81 117 TYR A CA 1
ATOM 990 C C . TYR A 1 117 ? 1.670 13.679 -6.383 1.00 54.81 117 TYR A C 1
ATOM 992 O O . TYR A 1 117 ? 0.615 13.482 -6.988 1.00 54.81 117 TYR A O 1
ATOM 1000 N N . LEU A 1 118 ? 1.724 14.444 -5.284 1.00 52.69 118 LEU A N 1
ATOM 1001 C CA . LEU A 1 118 ? 0.578 15.198 -4.776 1.00 52.69 118 LEU A CA 1
ATOM 1002 C C . LEU A 1 118 ? 0.391 16.543 -5.501 1.00 52.69 118 LEU A C 1
ATOM 1004 O O . LEU A 1 118 ? -0.745 16.998 -5.607 1.00 52.69 118 LEU A O 1
ATOM 1008 N N . ARG A 1 119 ? 1.481 17.163 -5.981 1.00 49.94 119 ARG A N 1
ATOM 1009 C CA . ARG A 1 119 ? 1.464 18.462 -6.676 1.00 49.94 119 ARG A CA 1
ATOM 1010 C C . ARG A 1 119 ? 0.992 18.329 -8.124 1.00 49.94 119 ARG A C 1
ATOM 1012 O O . ARG A 1 119 ? 0.085 19.059 -8.518 1.00 49.94 119 ARG A O 1
ATOM 1019 N N . ASP A 1 120 ? 1.490 17.331 -8.852 1.00 48.97 120 ASP A N 1
ATOM 1020 C CA . ASP A 1 120 ? 1.116 17.096 -10.256 1.00 48.97 120 ASP A CA 1
ATOM 1021 C C . ASP A 1 120 ? -0.395 16.838 -10.445 1.00 48.97 120 ASP A C 1
ATOM 1023 O O . ASP A 1 120 ? -1.018 17.332 -11.384 1.00 48.97 120 ASP A O 1
ATOM 1027 N N . TRP A 1 121 ? -1.046 16.138 -9.506 1.00 48.03 121 TRP A N 1
ATOM 1028 C CA . TRP A 1 121 ? -2.494 15.869 -9.575 1.00 48.03 121 TRP A CA 1
ATOM 1029 C C . TRP A 1 121 ? -3.374 17.116 -9.408 1.00 48.03 121 TRP A C 1
ATOM 1031 O O . TRP A 1 121 ? -4.520 17.123 -9.865 1.00 48.03 121 TRP A O 1
ATOM 1041 N N . THR A 1 122 ? -2.881 18.150 -8.722 1.00 48.81 122 THR A N 1
ATOM 1042 C CA . THR A 1 122 ? -3.596 19.429 -8.581 1.00 48.81 122 THR A CA 1
ATOM 1043 C C . THR A 1 122 ? -3.454 20.328 -9.804 1.00 48.81 122 THR A C 1
ATOM 1045 O O . THR A 1 122 ? -4.332 21.160 -10.026 1.00 48.81 122 THR A O 1
ATOM 1048 N N . GLU A 1 123 ? -2.404 20.150 -10.606 1.00 44.84 123 GLU A N 1
ATOM 1049 C CA . GLU A 1 123 ? -2.190 20.931 -11.830 1.00 44.84 123 GLU A CA 1
ATOM 1050 C C . GLU A 1 123 ? -2.982 20.355 -13.013 1.00 44.84 123 GLU A C 1
ATOM 1052 O O . GLU A 1 123 ? -3.630 21.112 -13.726 1.00 44.84 123 GLU A O 1
ATOM 1057 N N . LEU A 1 124 ? -3.099 19.026 -13.123 1.00 46.19 124 LEU A N 1
ATOM 1058 C CA . LEU A 1 124 ? -3.873 18.356 -14.185 1.00 46.19 124 LEU A CA 1
ATOM 1059 C C . LEU A 1 124 ? -5.402 18.540 -14.104 1.00 46.19 124 LEU A C 1
ATOM 1061 O O . LEU A 1 124 ? -6.115 18.196 -15.039 1.00 46.19 124 LEU A O 1
ATOM 1065 N N . LYS A 1 125 ? -5.939 19.043 -12.984 1.00 41.09 125 LYS A N 1
ATOM 1066 C CA . LYS A 1 125 ? -7.381 19.331 -12.819 1.00 41.09 125 LYS A CA 1
ATOM 1067 C C . LYS A 1 125 ? -7.758 20.787 -13.107 1.00 41.09 125 LYS A C 1
ATOM 1069 O O . LYS A 1 125 ? -8.898 21.171 -12.847 1.00 41.09 125 LYS A O 1
ATOM 1074 N N . LYS A 1 126 ? -6.801 21.604 -13.554 1.00 42.12 126 LYS A N 1
ATOM 1075 C CA . LYS A 1 126 ? -7.014 23.019 -13.878 1.00 42.12 126 LYS A CA 1
ATOM 1076 C C . LYS A 1 126 ? -7.243 23.296 -15.367 1.00 42.12 126 LYS A C 1
ATOM 1078 O O . LYS A 1 126 ? -7.424 24.463 -15.705 1.00 42.12 126 LYS A O 1
ATOM 1083 N N . GLU A 1 127 ? -7.271 22.265 -16.205 1.00 34.38 127 GLU A N 1
ATOM 1084 C CA . GLU A 1 127 ? -7.654 22.351 -17.622 1.00 34.38 127 GLU A CA 1
ATOM 1085 C C . GLU A 1 127 ? -9.081 21.848 -17.858 1.00 34.38 127 GLU A C 1
ATOM 1087 O O . GLU A 1 127 ? -9.463 20.820 -17.247 1.00 34.38 127 GLU A O 1
#

Radius of gyration: 19.49 Å; Cα contacts (8 Å, |Δi|>4): 66; chains: 1; bounding box: 49×49×40 Å

pLDDT: mean 76.67, std 12.62, range [34.38, 89.75]

Foldseek 3Di:
DDDDCVVCVVVVVVVVVVVVVVVDDDDDDDDPPQEDPLLVVLVQQLLCQVCVVVVHDSVVSVVVLQVPDPVQWDDDPNDIDGHDPVPDGHVRSVVSVVVSVVVCVVVVHDRDDSVCVVVVVVVVVPD

Nearest PDB structures (foldseek):
  5hso-assembly1_C  TM=2.535E-01  e=6.871E-01  Mycobacterium tuberculosis H37Rv
  7r3e-assembly1_B  TM=3.302E-01  e=8.281E+00  Pseudomonas aeruginosa PAO1
  2bp2-assembly1_A  TM=2.463E-01  e=4.301E+00  Bos taurus

Sequence (127 aa):
MKYSLPQELEKFDFYVDKLRKKECTIELKEIRKPRTIQQNKYLHVIISLFAIETGYTLEEMKTILKRKCDFMRYKKNDQTFLKPSSQLDTKELTDWIDWIRNLAGQAEFYLPSPDNYLRDWTELKKE